Protein AF-A0A1J3E915-F1 (afdb_monomer)

Organism: Noccaea caerulescens (NCBI:txid107243)

Radius of gyration: 21.98 Å; Cα contacts (8 Å, |Δi|>4): 53; chains: 1; bounding box: 56×39×49 Å

Sequence (139 aa):
SVVSYDDNHHLTTGPGLRQSGFDADAVLIFESWMIKHSKVYYSVAEKERRLTIFKDNLRFINNRNAENLGYRLGLTRFADLSLHEYKEVCHGADPKPPKNHVFMSSSDRYKTSAGDVLPKSVDWRNEGAMTEVKDQGHC

Structure (mmCIF, N/CA/C/O backbone):
data_AF-A0A1J3E915-F1
#
_entry.id   AF-A0A1J3E915-F1
#
loop_
_atom_site.group_PDB
_atom_site.id
_atom_site.type_symbol
_atom_site.label_atom_id
_atom_site.label_alt_id
_atom_site.label_comp_id
_atom_site.label_asym_id
_atom_site.label_entity_id
_atom_site.label_seq_id
_atom_site.pdbx_PDB_ins_code
_atom_site.Cartn_x
_atom_site.Cartn_y
_atom_site.Cartn_z
_atom_site.occupancy
_atom_site.B_iso_or_equiv
_atom_site.auth_seq_id
_atom_site.auth_comp_id
_atom_site.auth_asym_id
_atom_site.auth_atom_id
_atom_site.pdbx_PDB_model_num
ATOM 1 N N . SER A 1 1 ? 7.877 11.953 2.537 1.00 55.41 1 SER A N 1
ATOM 2 C CA . SER A 1 1 ? 8.887 10.875 2.693 1.00 55.41 1 SER A CA 1
ATOM 3 C C . SER A 1 1 ? 8.403 9.912 3.767 1.00 55.41 1 SER A C 1
ATOM 5 O O . SER A 1 1 ? 7.663 10.375 4.624 1.00 55.41 1 SER A O 1
ATOM 7 N N . VAL A 1 2 ? 8.804 8.630 3.756 1.00 58.03 2 VAL A N 1
ATOM 8 C CA . VAL A 1 2 ? 8.491 7.662 4.839 1.00 58.03 2 VAL A CA 1
ATOM 9 C C . VAL A 1 2 ? 8.958 8.187 6.203 1.00 58.03 2 VAL A C 1
ATOM 11 O O . VAL A 1 2 ? 8.272 8.012 7.196 1.00 58.03 2 VAL A O 1
ATOM 14 N N . VAL A 1 3 ? 10.061 8.939 6.228 1.00 57.59 3 VAL A N 1
ATOM 15 C CA . VAL A 1 3 ? 10.569 9.614 7.436 1.00 57.59 3 VAL A CA 1
ATOM 16 C C . VAL A 1 3 ? 9.555 10.623 7.998 1.00 57.59 3 VAL A C 1
ATOM 18 O O . VAL A 1 3 ? 9.281 10.641 9.186 1.00 57.59 3 VAL A O 1
ATOM 21 N N . SER A 1 4 ? 8.901 11.390 7.123 1.00 60.97 4 SER A N 1
ATOM 22 C CA . SER A 1 4 ? 7.900 12.396 7.512 1.00 60.97 4 SER A CA 1
ATOM 23 C C . SER A 1 4 ? 6.553 11.789 7.935 1.00 60.97 4 SER A C 1
ATOM 25 O O . SER A 1 4 ? 5.726 12.506 8.503 1.00 60.97 4 SER A O 1
ATOM 27 N N . TYR A 1 5 ? 6.315 10.506 7.644 1.00 64.56 5 TYR A N 1
ATOM 28 C CA . TYR A 1 5 ? 5.147 9.783 8.143 1.00 64.56 5 TYR A CA 1
ATOM 29 C C . TYR A 1 5 ? 5.302 9.491 9.642 1.00 64.56 5 TYR A C 1
ATOM 31 O O . TYR A 1 5 ? 4.393 9.817 10.399 1.00 64.56 5 TYR A O 1
ATOM 39 N N . ASP A 1 6 ? 6.465 8.983 10.074 1.00 64.44 6 ASP A N 1
ATOM 40 C CA . ASP A 1 6 ? 6.742 8.676 11.489 1.00 64.44 6 ASP A CA 1
ATOM 41 C C . ASP A 1 6 ? 6.664 9.933 12.374 1.00 64.44 6 ASP A C 1
ATOM 43 O O . ASP A 1 6 ? 6.024 9.904 13.424 1.00 64.44 6 ASP A O 1
ATOM 47 N N . ASP A 1 7 ? 7.210 11.064 11.910 1.00 62.97 7 ASP A N 1
ATOM 48 C CA . ASP A 1 7 ? 7.213 12.327 12.668 1.00 62.97 7 ASP A CA 1
ATOM 49 C C . ASP A 1 7 ? 5.796 12.868 12.961 1.00 62.97 7 ASP A C 1
ATOM 51 O O . ASP A 1 7 ? 5.586 13.580 13.942 1.00 62.97 7 ASP A O 1
ATOM 55 N N . ASN A 1 8 ? 4.807 12.529 12.124 1.00 60.22 8 ASN A N 1
ATOM 56 C CA . ASN A 1 8 ? 3.436 13.050 12.215 1.00 60.22 8 ASN A CA 1
ATOM 57 C C . ASN A 1 8 ? 2.388 11.998 12.608 1.00 60.22 8 ASN A C 1
ATOM 59 O O . ASN A 1 8 ? 1.222 12.354 12.801 1.00 60.22 8 ASN A O 1
ATOM 63 N N . HIS A 1 9 ? 2.782 10.730 12.766 1.00 55.94 9 HIS A N 1
ATOM 64 C CA . HIS A 1 9 ? 1.875 9.617 13.071 1.00 55.94 9 HIS A CA 1
ATOM 65 C C . HIS A 1 9 ? 1.161 9.772 14.430 1.00 55.94 9 HIS A C 1
ATOM 67 O O . HIS A 1 9 ? 0.155 9.121 14.687 1.00 55.94 9 HIS A O 1
ATOM 73 N N . HIS A 1 10 ? 1.653 10.654 15.307 1.00 49.66 10 HIS A N 1
ATOM 74 C CA . HIS A 1 10 ? 1.099 10.884 16.648 1.00 49.66 10 HIS A CA 1
ATOM 75 C C . HIS A 1 10 ? 0.432 12.259 16.836 1.00 49.66 10 HIS A C 1
ATOM 77 O O . HIS A 1 10 ? -0.092 12.536 17.913 1.00 49.66 10 HIS A O 1
ATOM 83 N N . LEU A 1 11 ? 0.461 13.141 15.828 1.00 48.38 11 LEU A N 1
ATOM 84 C CA . LEU A 1 11 ? 0.156 14.571 16.004 1.00 48.38 11 LEU A CA 1
ATOM 85 C C . LEU A 1 11 ? -1.249 15.001 15.547 1.00 48.38 11 LEU A C 1
ATOM 87 O O . LEU A 1 11 ? -1.594 16.176 15.653 1.00 48.38 11 LEU A O 1
ATOM 91 N N . THR A 1 12 ? -2.095 14.094 15.056 1.00 49.66 12 THR A N 1
ATOM 92 C CA . THR A 1 12 ? -3.385 14.454 14.430 1.00 49.66 12 THR A CA 1
ATOM 93 C C . THR A 1 12 ? -4.606 14.331 15.350 1.00 49.66 12 THR A C 1
ATOM 95 O O . THR A 1 12 ? -5.693 13.958 14.912 1.00 49.66 12 THR A O 1
ATOM 98 N N . THR A 1 13 ? -4.471 14.751 16.611 1.00 45.88 13 THR A N 1
ATOM 99 C CA . THR A 1 13 ? -5.613 14.939 17.526 1.00 45.88 13 THR A CA 1
ATOM 100 C C . THR A 1 13 ? -5.800 16.430 17.818 1.00 45.88 13 THR A C 1
ATOM 102 O O . THR A 1 13 ? -5.374 16.937 18.851 1.00 45.88 13 THR A O 1
ATOM 105 N N . GLY A 1 14 ? -6.409 17.156 16.876 1.00 40.22 14 GLY A N 1
ATOM 106 C CA . GLY A 1 14 ? -6.827 18.554 17.043 1.00 40.22 14 GLY A CA 1
ATOM 107 C C . GLY A 1 14 ? -8.357 18.682 16.965 1.00 40.22 14 GLY A C 1
ATOM 108 O O . GLY A 1 14 ? -8.958 18.006 16.129 1.00 40.22 14 GLY A O 1
ATOM 109 N N . PRO A 1 15 ? -9.016 19.503 17.807 1.00 49.34 15 PRO A N 1
ATOM 110 C CA . PRO A 1 15 ? -10.472 19.557 17.879 1.00 49.34 15 PRO A CA 1
ATOM 111 C C . PRO A 1 15 ? -11.056 20.551 16.864 1.00 49.34 15 PRO A C 1
ATOM 113 O O . PRO A 1 15 ? -10.654 21.711 16.816 1.00 49.34 15 PRO A O 1
ATOM 116 N N . GLY A 1 16 ? -12.069 20.134 16.100 1.00 40.09 16 GLY A N 1
ATOM 117 C CA . GLY A 1 16 ? -12.909 21.075 15.355 1.00 40.09 16 GLY A CA 1
ATOM 118 C C . GLY A 1 16 ? -13.807 20.415 14.315 1.00 40.09 16 GLY A C 1
ATOM 119 O O . GLY A 1 16 ? -13.309 19.884 13.333 1.00 40.09 16 GLY A O 1
ATOM 120 N N . LEU A 1 17 ? -15.123 20.484 14.552 1.00 37.94 17 LEU A N 1
ATOM 121 C CA . LEU A 1 17 ? -16.341 20.241 13.742 1.00 37.94 17 LEU A CA 1
ATOM 122 C C . LEU A 1 17 ? -16.301 19.685 12.288 1.00 37.94 17 LEU A C 1
ATOM 124 O O . LEU A 1 17 ? -17.317 19.158 11.850 1.00 37.94 17 LEU A O 1
ATOM 128 N N . ARG A 1 18 ? -15.205 19.770 11.523 1.00 51.53 18 ARG A N 1
ATOM 129 C CA . ARG A 1 18 ? -15.003 19.118 10.211 1.00 51.53 18 ARG A CA 1
ATOM 130 C C . ARG A 1 18 ? -14.482 17.677 10.305 1.00 51.53 18 ARG A C 1
ATOM 132 O O . ARG A 1 18 ? -14.539 16.954 9.315 1.00 51.53 18 ARG A O 1
ATOM 139 N N . GLN A 1 19 ? -14.012 17.258 11.482 1.00 57.09 19 GLN A N 1
ATOM 140 C CA . GLN A 1 19 ? -13.538 15.893 11.740 1.00 57.09 19 GLN A CA 1
ATOM 141 C C . GLN A 1 19 ? -14.650 14.841 11.559 1.00 57.09 19 GLN A C 1
ATOM 143 O O . GLN A 1 19 ? -14.401 13.771 11.015 1.00 57.09 19 GLN A O 1
ATOM 148 N N . SER A 1 20 ? -15.891 15.161 11.950 1.00 60.56 20 SER A N 1
ATOM 149 C CA . SER A 1 20 ? -16.987 14.185 12.062 1.00 60.56 20 SER A CA 1
ATOM 150 C C . SER A 1 20 ? -17.462 13.609 10.724 1.00 60.56 20 SER A C 1
ATOM 152 O O . SER A 1 20 ? -17.768 12.422 10.655 1.00 60.56 20 SER A O 1
ATOM 154 N N . GLY A 1 21 ? -17.500 14.419 9.659 1.00 71.44 21 GLY A N 1
ATOM 155 C CA . GLY A 1 21 ? -17.879 13.960 8.317 1.00 71.44 21 GLY A CA 1
ATOM 156 C C . GLY A 1 21 ? -16.826 13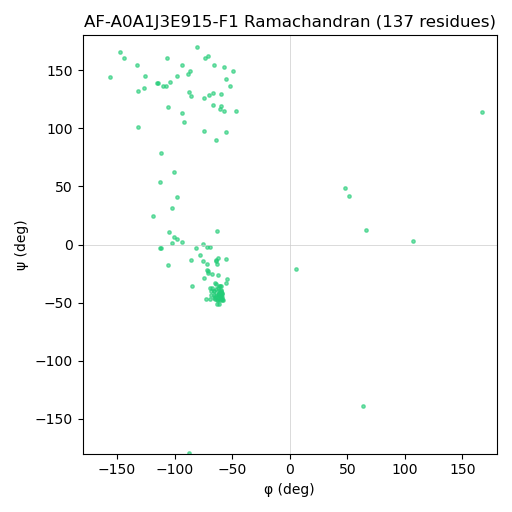.034 7.709 1.00 71.44 21 GLY A C 1
ATOM 157 O O . GLY A 1 21 ? -17.148 11.936 7.269 1.00 71.44 21 GLY A O 1
ATOM 158 N N . PHE A 1 22 ? -15.551 13.431 7.795 1.00 80.19 22 PHE A N 1
ATOM 159 C CA . PHE A 1 22 ? -14.432 12.579 7.385 1.00 80.19 22 PHE A CA 1
ATOM 160 C C . PHE A 1 22 ? -14.400 11.273 8.183 1.00 80.19 22 PHE A C 1
ATOM 162 O O . PHE A 1 22 ? -14.135 10.212 7.629 1.00 80.19 22 PHE A O 1
ATOM 169 N N . ASP A 1 23 ? -14.677 11.341 9.486 1.00 77.19 23 ASP A N 1
ATOM 170 C CA . ASP A 1 23 ? -14.690 10.168 10.348 1.00 77.19 23 ASP A CA 1
ATOM 171 C C . ASP A 1 23 ? -15.805 9.185 9.986 1.00 77.19 23 ASP A C 1
ATOM 173 O O . ASP A 1 23 ? -15.550 7.981 10.004 1.00 77.19 23 ASP A O 1
ATOM 177 N N . ALA A 1 24 ? -17.002 9.669 9.642 1.00 82.00 24 ALA A N 1
ATOM 178 C CA . ALA A 1 24 ? -18.105 8.823 9.191 1.00 82.00 24 ALA A CA 1
ATOM 179 C C . ALA A 1 24 ? -17.784 8.145 7.848 1.00 82.00 24 ALA A C 1
ATOM 181 O O . ALA A 1 24 ? -17.927 6.926 7.722 1.00 82.00 24 ALA A O 1
ATOM 182 N N . ASP A 1 25 ? -17.264 8.907 6.883 1.00 90.00 25 ASP A N 1
ATOM 183 C CA . ASP A 1 25 ? -16.841 8.373 5.586 1.00 90.00 25 ASP A CA 1
ATOM 184 C C . ASP A 1 25 ? -15.713 7.347 5.749 1.00 90.00 25 ASP A C 1
ATOM 186 O O . ASP A 1 25 ? -15.735 6.280 5.136 1.00 90.00 25 ASP A O 1
ATOM 190 N N . ALA A 1 26 ? -14.745 7.619 6.628 1.00 91.88 26 ALA A N 1
ATOM 191 C CA . ALA A 1 26 ? -13.635 6.713 6.885 1.00 91.88 26 ALA A CA 1
ATOM 192 C C . ALA A 1 26 ? -14.086 5.380 7.500 1.00 91.88 26 ALA A C 1
ATOM 194 O O . ALA A 1 26 ? -13.496 4.352 7.176 1.00 91.88 26 ALA A O 1
ATOM 195 N N . VAL A 1 27 ? -15.135 5.367 8.335 1.00 94.50 27 VAL A N 1
ATOM 196 C CA . VAL A 1 27 ? -15.722 4.114 8.842 1.00 94.50 27 VAL A CA 1
ATOM 197 C C . VAL A 1 27 ? -16.338 3.307 7.700 1.00 94.50 27 VAL A C 1
ATOM 199 O O . VAL A 1 27 ? -16.046 2.121 7.577 1.00 94.50 27 VAL A O 1
ATOM 202 N N . LEU A 1 28 ? -17.128 3.932 6.823 1.00 95.62 28 LEU A N 1
ATOM 203 C CA . LEU A 1 28 ? -17.730 3.237 5.677 1.00 95.62 28 LEU A CA 1
ATOM 204 C C . LEU A 1 28 ? -16.666 2.679 4.721 1.00 95.62 28 LEU A C 1
ATOM 206 O O . LEU A 1 28 ? -16.753 1.531 4.276 1.00 95.62 28 LEU A O 1
ATOM 210 N N . ILE A 1 29 ? -15.626 3.470 4.446 1.00 96.12 29 ILE A N 1
ATOM 211 C CA . ILE A 1 29 ? -14.486 3.036 3.637 1.00 96.12 29 ILE A CA 1
ATOM 212 C C . ILE A 1 29 ? -13.776 1.862 4.322 1.00 96.12 29 ILE A C 1
ATOM 214 O O . ILE A 1 29 ? -13.466 0.882 3.645 1.00 96.12 29 ILE A O 1
ATOM 218 N N . PHE A 1 30 ? -13.566 1.914 5.640 1.00 97.00 30 PHE A N 1
ATOM 219 C CA . PHE A 1 30 ? -12.920 0.841 6.395 1.00 97.00 30 PHE A CA 1
ATOM 220 C C . PHE A 1 30 ? -13.693 -0.477 6.318 1.00 97.00 30 PHE A C 1
ATOM 222 O O . PHE A 1 30 ? -13.090 -1.500 6.006 1.00 97.00 30 PHE A O 1
ATOM 229 N N . GLU A 1 31 ? -15.016 -0.469 6.502 1.00 95.94 31 GLU A N 1
ATOM 230 C CA . GLU A 1 31 ? -15.835 -1.687 6.381 1.00 95.94 31 GLU A CA 1
ATOM 231 C C . GLU A 1 31 ? -15.751 -2.281 4.962 1.00 95.94 31 GLU A C 1
ATOM 233 O O . GLU A 1 31 ? -15.541 -3.484 4.790 1.00 95.94 31 GLU A O 1
ATOM 238 N N . SER A 1 32 ? -15.826 -1.439 3.922 1.00 96.75 32 SER A N 1
ATOM 239 C CA . SER A 1 32 ? -15.679 -1.899 2.531 1.00 96.75 32 SER A CA 1
ATOM 240 C C . SER A 1 32 ? -14.283 -2.471 2.248 1.00 96.75 32 SER A C 1
ATOM 242 O O . SER A 1 32 ? -14.131 -3.481 1.554 1.00 96.75 32 SER A O 1
ATOM 244 N N . TRP A 1 33 ? -13.254 -1.852 2.827 1.00 97.81 33 TRP A N 1
ATOM 245 C CA . TRP A 1 33 ? -11.868 -2.277 2.716 1.00 97.81 33 TRP A CA 1
ATOM 246 C C . TRP A 1 33 ? -11.635 -3.603 3.448 1.00 97.81 33 TRP A C 1
ATOM 248 O O . TRP A 1 33 ? -10.965 -4.481 2.903 1.00 97.81 33 TRP A O 1
ATOM 258 N N . MET A 1 34 ? -12.243 -3.797 4.622 1.00 97.50 34 MET A N 1
ATOM 259 C CA . MET A 1 34 ? -12.168 -5.055 5.363 1.00 97.50 34 MET A CA 1
ATOM 260 C C . MET A 1 34 ? -12.709 -6.218 4.533 1.00 97.50 34 MET A C 1
ATOM 262 O O . MET A 1 34 ? -12.052 -7.253 4.444 1.00 97.50 34 MET A O 1
ATOM 266 N N . ILE A 1 35 ? -13.857 -6.030 3.872 1.00 96.56 35 ILE A N 1
ATOM 267 C CA . ILE A 1 35 ? -14.453 -7.046 2.992 1.00 96.56 35 ILE A CA 1
ATOM 268 C C . ILE A 1 35 ? -13.521 -7.337 1.811 1.00 96.56 35 ILE A C 1
ATOM 270 O O . ILE A 1 35 ? -13.223 -8.495 1.527 1.00 96.56 35 ILE A O 1
ATOM 274 N N . LYS A 1 36 ? -13.007 -6.293 1.150 1.00 96.62 36 LYS A N 1
ATOM 275 C CA . LYS A 1 36 ? -12.113 -6.430 -0.010 1.00 96.62 36 LYS A CA 1
ATOM 276 C C . LYS A 1 36 ? -10.819 -7.185 0.311 1.00 96.62 36 LYS A C 1
ATOM 278 O O . LYS A 1 36 ? -10.295 -7.887 -0.550 1.00 96.62 36 LYS A O 1
ATOM 283 N N . HIS A 1 37 ? -10.284 -7.007 1.516 1.00 95.38 37 HIS A N 1
ATOM 284 C CA . HIS A 1 37 ? -9.016 -7.601 1.948 1.00 95.38 37 HIS A CA 1
ATOM 285 C C . HIS A 1 37 ? -9.187 -8.784 2.909 1.00 95.38 37 HIS A C 1
ATOM 287 O O . HIS A 1 37 ? -8.195 -9.233 3.487 1.00 95.38 37 HIS A O 1
ATOM 293 N N . SER A 1 38 ? -10.414 -9.289 3.075 1.00 95.50 38 SER A N 1
ATOM 294 C CA . SER A 1 38 ? -10.754 -10.410 3.962 1.00 95.50 38 SER A CA 1
ATOM 295 C C . SER A 1 38 ? -10.231 -10.233 5.395 1.00 95.50 38 SER A C 1
ATOM 297 O O . SER A 1 38 ? -9.699 -11.164 6.000 1.00 95.50 38 SER A O 1
ATOM 299 N N . LYS A 1 39 ? -10.346 -9.018 5.940 1.00 95.56 39 LYS A N 1
ATOM 300 C CA . LYS A 1 39 ? -9.881 -8.677 7.290 1.00 95.56 39 LYS A CA 1
ATOM 301 C C . LYS A 1 39 ? -10.950 -9.010 8.321 1.00 95.56 39 LYS A C 1
ATOM 303 O O . LYS A 1 39 ? -12.087 -8.554 8.220 1.00 95.56 39 LYS A O 1
ATOM 308 N N . VAL A 1 40 ? -10.557 -9.762 9.344 1.00 94.50 40 VAL A N 1
ATOM 309 C CA . VAL A 1 40 ? -11.401 -10.126 10.486 1.00 94.50 40 VAL A CA 1
ATOM 310 C C . VAL A 1 40 ? -10.613 -9.858 11.763 1.00 94.50 40 VAL A C 1
ATOM 312 O O . VAL A 1 40 ? -9.453 -10.253 11.865 1.00 94.50 40 VAL A O 1
ATOM 315 N N . TYR A 1 41 ? -11.239 -9.188 12.730 1.00 95.69 41 TYR A N 1
ATOM 316 C CA . TYR A 1 41 ? -10.623 -8.852 14.015 1.00 95.69 41 TYR A CA 1
ATOM 317 C C . TYR A 1 41 ? -11.328 -9.591 15.151 1.00 95.69 41 TYR A C 1
ATOM 319 O O . TYR A 1 41 ? -12.552 -9.700 15.161 1.00 95.69 41 TYR A O 1
ATOM 327 N N . TYR A 1 42 ? -10.546 -10.093 16.107 1.00 92.75 42 TYR A N 1
ATOM 328 C CA . TYR A 1 42 ? -11.044 -10.940 17.195 1.00 92.75 42 TYR A CA 1
ATOM 329 C C . TYR A 1 42 ? -11.819 -10.164 18.270 1.00 92.75 42 TYR A C 1
ATOM 331 O O . TYR A 1 42 ? -12.704 -10.716 18.919 1.00 92.75 42 TYR A O 1
ATOM 339 N N . SER A 1 43 ? -11.497 -8.885 18.471 1.00 96.19 43 SER A N 1
ATOM 340 C CA . SER A 1 43 ? -12.123 -8.049 19.493 1.00 96.19 43 SER A CA 1
ATOM 341 C C . SER A 1 43 ? -12.538 -6.691 18.937 1.00 96.19 43 SER A C 1
ATOM 343 O O . SER A 1 43 ? -11.954 -6.180 17.979 1.00 96.19 43 SER A O 1
ATOM 345 N N . VAL A 1 44 ? -13.542 -6.089 19.581 1.00 95.38 44 VAL A N 1
ATOM 346 C CA . VAL A 1 44 ? -13.973 -4.715 19.285 1.00 95.38 44 VAL A CA 1
ATOM 347 C C . VAL A 1 44 ? -12.817 -3.740 19.507 1.00 95.38 44 VAL A C 1
ATOM 349 O O . VAL A 1 44 ? -12.552 -2.916 18.641 1.00 95.38 44 VAL A O 1
ATOM 352 N N . ALA A 1 45 ? -12.064 -3.911 20.598 1.00 95.81 45 ALA A N 1
ATOM 353 C CA . ALA A 1 45 ? -10.899 -3.084 20.902 1.00 95.81 45 ALA A CA 1
ATOM 354 C C . ALA A 1 45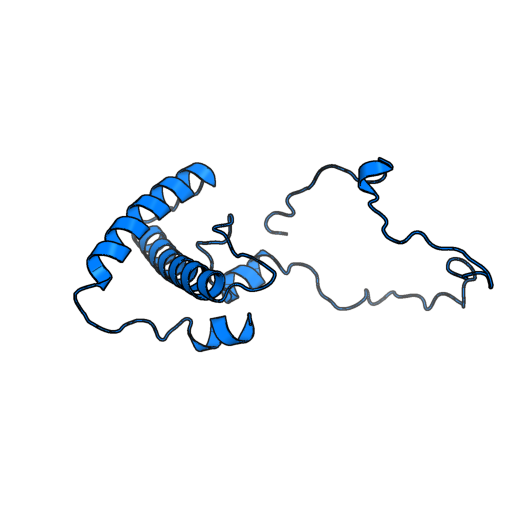 ? -9.822 -3.152 19.802 1.00 95.81 45 ALA A C 1
ATO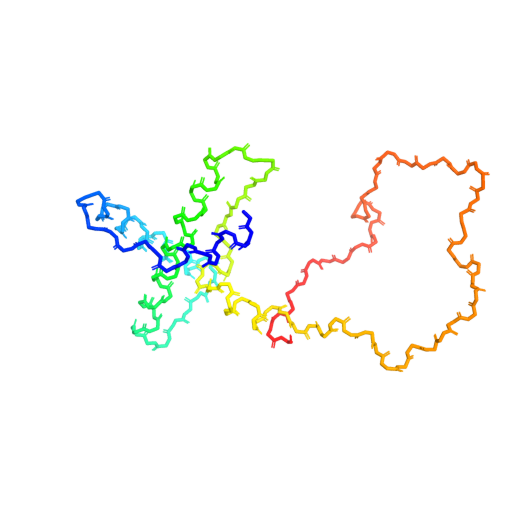M 356 O O . ALA A 1 45 ? -9.257 -2.127 19.424 1.00 95.81 45 ALA A O 1
ATOM 357 N N . GLU A 1 46 ? -9.561 -4.338 19.240 1.00 95.00 46 GLU A N 1
ATOM 358 C CA . GLU A 1 46 ? -8.622 -4.475 18.122 1.00 95.00 46 GLU A CA 1
ATOM 359 C C . GLU A 1 46 ? -9.171 -3.815 16.855 1.00 95.00 46 GLU A C 1
ATOM 361 O O . GLU A 1 46 ? -8.450 -3.078 16.186 1.00 95.00 46 GLU A O 1
ATOM 366 N N . LYS A 1 47 ? -10.459 -4.007 16.544 1.00 95.56 47 LYS A N 1
ATOM 367 C CA . LYS A 1 47 ? -11.096 -3.342 15.398 1.00 95.56 47 LYS A CA 1
ATOM 368 C C . LYS A 1 47 ? -11.018 -1.814 15.518 1.00 95.56 47 LYS A C 1
ATOM 370 O O . LYS A 1 47 ? -10.710 -1.148 14.533 1.00 95.56 47 LYS A O 1
ATOM 375 N N . GLU A 1 48 ? -11.243 -1.256 16.705 1.00 95.56 48 GLU A N 1
ATOM 376 C CA . GLU A 1 48 ? -11.139 0.185 16.973 1.00 95.56 48 GLU A CA 1
ATOM 377 C C . GLU A 1 48 ? -9.704 0.707 16.834 1.00 95.56 48 GLU A C 1
ATOM 379 O O . GLU A 1 48 ? -9.475 1.741 16.196 1.00 95.56 48 GLU A O 1
ATOM 384 N N . ARG A 1 49 ? -8.717 -0.032 17.360 1.00 95.25 49 ARG A N 1
ATOM 385 C CA . ARG A 1 49 ? -7.293 0.279 17.163 1.00 95.25 49 ARG A CA 1
ATOM 386 C C . ARG A 1 49 ? -6.948 0.312 15.671 1.00 95.25 49 ARG A C 1
ATOM 388 O O . ARG A 1 49 ? -6.329 1.264 15.200 1.00 95.25 49 ARG A O 1
ATOM 395 N N . ARG A 1 50 ? -7.379 -0.701 14.917 1.00 96.75 50 ARG A N 1
ATOM 396 C CA . ARG A 1 50 ? -7.117 -0.838 13.474 1.00 96.75 50 ARG A CA 1
ATOM 397 C C . ARG A 1 50 ? -7.798 0.252 12.658 1.00 96.75 50 ARG A C 1
ATOM 399 O O . ARG A 1 50 ? -7.172 0.817 11.768 1.00 96.75 50 ARG A O 1
ATOM 406 N N . LEU A 1 51 ? -9.032 0.608 13.009 1.00 95.38 51 LEU A N 1
ATOM 407 C CA . LEU A 1 51 ? -9.748 1.734 12.416 1.00 95.38 51 LEU A CA 1
ATOM 408 C C . LEU A 1 51 ? -9.021 3.064 12.659 1.00 95.38 51 LEU A C 1
ATOM 410 O O . LEU A 1 51 ? -8.965 3.899 11.760 1.00 95.38 51 LEU A O 1
ATOM 414 N N . THR A 1 52 ? -8.456 3.270 13.850 1.00 94.19 52 THR A N 1
ATOM 415 C CA . THR A 1 52 ? -7.695 4.491 14.166 1.00 94.19 52 THR A CA 1
ATOM 416 C C . THR A 1 52 ? -6.484 4.627 13.243 1.00 94.19 52 THR A C 1
ATOM 418 O O . THR A 1 52 ? -6.362 5.624 12.534 1.00 94.19 52 THR A O 1
ATOM 421 N N . ILE A 1 53 ? -5.674 3.569 13.146 1.00 94.69 53 ILE A N 1
ATOM 422 C CA . ILE A 1 53 ? -4.520 3.505 12.236 1.00 94.69 53 ILE A CA 1
ATOM 423 C C . ILE A 1 53 ? -4.960 3.697 10.777 1.00 94.69 53 ILE A C 1
ATOM 425 O O . ILE A 1 53 ? -4.339 4.435 10.013 1.00 94.69 53 ILE A O 1
ATOM 429 N N . PHE A 1 54 ? -6.069 3.072 10.384 1.00 95.62 54 PHE A N 1
ATOM 430 C CA . PHE A 1 54 ? -6.618 3.196 9.039 1.00 95.62 54 PHE A CA 1
ATOM 431 C C . PHE A 1 54 ? -7.014 4.634 8.692 1.00 95.62 54 PHE A C 1
ATOM 433 O O . PHE A 1 54 ? -6.720 5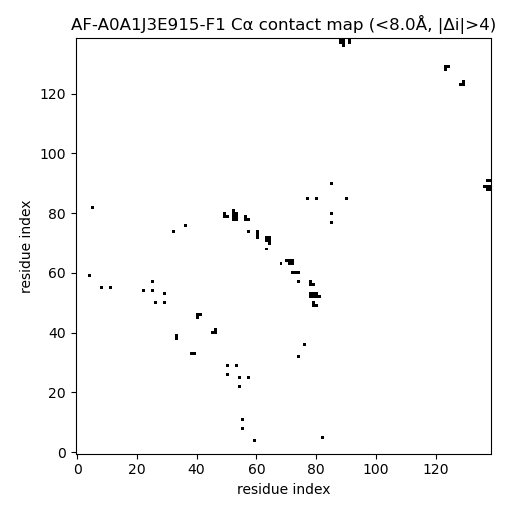.105 7.593 1.00 95.62 54 PHE A O 1
ATOM 440 N N . LYS A 1 55 ? -7.651 5.355 9.621 1.00 93.81 55 LYS A N 1
ATOM 441 C CA . LYS A 1 55 ? -8.005 6.770 9.443 1.00 93.81 55 LYS A CA 1
ATOM 442 C C . LYS A 1 55 ? -6.767 7.638 9.248 1.00 93.81 55 LYS A C 1
ATOM 444 O O . LYS A 1 55 ? -6.774 8.514 8.381 1.00 93.81 55 LYS A O 1
ATOM 449 N N . ASP A 1 56 ? -5.713 7.381 10.014 1.00 91.50 56 ASP A N 1
ATOM 450 C CA . ASP A 1 56 ? -4.442 8.096 9.889 1.00 91.50 56 ASP A CA 1
ATOM 451 C C . ASP A 1 56 ? -3.782 7.824 8.535 1.00 91.50 56 ASP A C 1
ATOM 453 O O . ASP A 1 56 ? -3.413 8.759 7.817 1.00 91.50 56 ASP A O 1
ATOM 457 N N . ASN A 1 57 ? -3.748 6.560 8.113 1.00 94.00 57 ASN A N 1
ATOM 458 C CA . ASN A 1 57 ? -3.260 6.163 6.796 1.00 94.00 57 ASN A CA 1
ATOM 459 C C . ASN A 1 57 ? -4.074 6.782 5.655 1.00 94.00 57 ASN A C 1
ATOM 461 O O . ASN A 1 57 ? -3.503 7.266 4.677 1.00 94.00 57 ASN A O 1
ATOM 465 N N . LEU A 1 58 ? -5.400 6.831 5.780 1.00 93.69 58 LEU A N 1
ATOM 466 C CA . LEU A 1 58 ? -6.276 7.453 4.790 1.00 93.69 58 LEU A CA 1
ATOM 467 C C . LEU A 1 58 ? -6.026 8.964 4.681 1.00 93.69 58 LEU A C 1
ATOM 469 O O . LEU A 1 58 ? -5.926 9.489 3.569 1.00 93.69 58 LEU A O 1
ATOM 473 N N . ARG A 1 59 ? -5.864 9.664 5.814 1.00 92.06 59 ARG A N 1
ATOM 474 C CA . ARG A 1 59 ? -5.472 11.086 5.831 1.00 92.06 59 ARG A CA 1
ATOM 475 C C . ARG A 1 59 ? -4.131 11.297 5.142 1.00 92.06 59 ARG A C 1
ATOM 477 O O . ARG A 1 59 ? -4.013 12.178 4.291 1.00 92.06 59 ARG A O 1
ATOM 484 N N . PHE A 1 60 ? -3.141 10.470 5.469 1.00 91.25 60 PHE A N 1
ATOM 485 C CA . PHE A 1 60 ? -1.819 10.538 4.858 1.00 91.25 60 PHE A CA 1
ATOM 486 C C . PHE A 1 60 ? -1.879 10.345 3.338 1.00 91.25 60 PHE A C 1
ATOM 488 O O . PHE A 1 60 ? -1.305 11.142 2.596 1.00 91.25 60 PHE A O 1
ATOM 495 N N . ILE A 1 61 ? -2.621 9.340 2.864 1.00 92.06 61 ILE A N 1
ATOM 496 C CA . ILE A 1 61 ? -2.820 9.072 1.435 1.00 92.06 61 ILE A CA 1
ATOM 497 C C . ILE A 1 61 ? -3.454 10.276 0.736 1.00 92.06 61 ILE A C 1
ATOM 499 O O . ILE A 1 61 ? -2.958 10.698 -0.309 1.00 92.06 61 ILE A O 1
ATOM 503 N N . ASN A 1 62 ? -4.521 10.842 1.304 1.00 91.44 62 ASN A N 1
ATOM 504 C CA . ASN A 1 62 ? -5.221 11.981 0.711 1.00 91.44 62 ASN A CA 1
ATOM 505 C C . ASN A 1 62 ? -4.311 13.208 0.603 1.00 91.44 62 ASN A C 1
ATOM 507 O O . ASN A 1 62 ? -4.201 13.792 -0.474 1.00 91.44 62 ASN A O 1
ATOM 511 N N . ASN A 1 63 ? -3.604 13.545 1.685 1.00 91.00 63 ASN A N 1
ATOM 512 C CA . ASN A 1 63 ? -2.680 14.677 1.707 1.00 91.00 63 ASN A CA 1
ATOM 513 C C . ASN A 1 63 ? -1.539 14.481 0.704 1.00 91.00 63 ASN A C 1
ATOM 515 O O . ASN A 1 63 ? -1.245 15.375 -0.085 1.00 91.00 63 ASN A O 1
ATOM 519 N N . ARG A 1 64 ? -0.935 13.287 0.671 1.00 91.06 64 ARG A N 1
ATOM 520 C CA . ARG A 1 64 ? 0.207 13.010 -0.205 1.00 91.06 64 ARG A CA 1
ATOM 521 C C . ARG A 1 64 ? -0.180 12.971 -1.680 1.00 91.06 64 ARG A C 1
ATOM 523 O O . ARG A 1 64 ? 0.579 13.437 -2.524 1.00 91.06 64 ARG A O 1
ATOM 530 N N . ASN A 1 65 ? -1.359 12.442 -1.997 1.00 92.56 65 ASN A N 1
ATOM 531 C CA . ASN A 1 65 ? -1.870 12.420 -3.366 1.00 92.56 65 ASN A CA 1
ATOM 532 C C . ASN A 1 65 ? -2.277 13.815 -3.864 1.00 92.56 65 ASN A C 1
ATOM 534 O O . ASN A 1 65 ? -2.254 14.044 -5.072 1.00 92.56 65 ASN A O 1
ATOM 538 N N . ALA A 1 66 ? -2.615 14.746 -2.965 1.00 93.19 66 ALA A N 1
ATOM 539 C CA . ALA A 1 66 ? -2.901 16.135 -3.321 1.00 93.19 66 ALA A CA 1
ATOM 540 C C . ALA A 1 66 ? -1.643 16.919 -3.743 1.00 93.19 66 ALA A C 1
ATOM 542 O O . ALA A 1 66 ? -1.752 17.876 -4.503 1.00 93.19 66 ALA A O 1
ATOM 543 N N . GLU A 1 67 ? -0.448 16.487 -3.324 1.00 92.69 67 GLU A N 1
ATOM 544 C CA . GLU A 1 67 ? 0.831 17.098 -3.724 1.00 92.69 67 GLU A CA 1
ATOM 545 C C . GLU A 1 67 ? 1.224 16.817 -5.193 1.00 92.69 67 GLU A C 1
ATOM 547 O O . GLU A 1 67 ? 2.253 17.307 -5.649 1.00 92.69 67 GLU A O 1
ATOM 552 N N . ASN A 1 68 ? 0.429 16.031 -5.936 1.00 87.81 68 ASN A N 1
ATOM 553 C CA . ASN A 1 68 ? 0.640 15.684 -7.350 1.00 87.81 68 ASN A CA 1
ATOM 554 C C . ASN A 1 68 ? 2.073 15.219 -7.672 1.00 87.81 68 ASN A C 1
ATOM 556 O O . ASN A 1 68 ? 2.738 15.688 -8.598 1.00 87.81 68 ASN A O 1
ATOM 560 N N . LEU A 1 69 ? 2.558 14.290 -6.856 1.00 88.12 69 LEU A N 1
ATOM 561 C CA . LEU A 1 69 ? 3.863 13.672 -7.032 1.00 88.12 69 LEU A CA 1
ATOM 562 C C . LEU A 1 69 ? 3.816 12.686 -8.206 1.00 88.12 69 LEU A C 1
ATOM 564 O O . LEU A 1 69 ? 2.756 12.173 -8.557 1.00 88.12 69 LEU A O 1
ATOM 568 N N . GLY A 1 70 ? 4.976 12.335 -8.771 1.00 93.38 70 GLY A N 1
ATOM 569 C CA . GLY A 1 70 ? 5.096 11.314 -9.830 1.00 93.38 70 GLY A CA 1
ATOM 570 C C . GLY A 1 70 ? 4.687 9.887 -9.417 1.00 93.38 70 GLY A C 1
ATOM 571 O O . GLY A 1 70 ? 4.970 8.935 -10.137 1.00 93.38 70 GLY A O 1
ATOM 572 N N . TYR A 1 71 ? 4.055 9.724 -8.253 1.00 92.69 71 TYR A N 1
ATOM 573 C CA . TYR A 1 71 ? 3.476 8.490 -7.744 1.00 92.69 71 TYR A CA 1
ATOM 574 C C . TYR A 1 71 ? 2.193 8.797 -6.968 1.00 92.69 71 TYR A C 1
ATOM 576 O O . TYR A 1 71 ? 1.984 9.910 -6.485 1.00 92.69 71 TYR A O 1
ATOM 584 N N . ARG A 1 72 ? 1.354 7.774 -6.796 1.00 93.50 72 ARG A N 1
ATOM 585 C CA . ARG A 1 72 ? 0.147 7.845 -5.970 1.00 93.50 72 ARG A CA 1
ATOM 586 C C . ARG A 1 72 ? 0.151 6.732 -4.937 1.00 93.50 72 ARG A C 1
ATOM 588 O O . ARG A 1 72 ? 0.606 5.625 -5.209 1.00 93.50 72 ARG A O 1
ATOM 595 N N . LEU A 1 73 ? -0.374 7.038 -3.761 1.00 94.19 73 LEU A N 1
ATOM 596 C CA . LEU A 1 73 ? -0.621 6.078 -2.696 1.00 94.19 73 LEU A CA 1
ATOM 597 C C . LEU A 1 73 ? -2.058 5.559 -2.774 1.00 94.19 73 LEU A C 1
ATOM 599 O O . LEU A 1 73 ? -2.955 6.246 -3.270 1.00 94.19 73 LEU A O 1
ATOM 603 N N . GLY A 1 74 ? -2.283 4.356 -2.255 1.00 93.69 74 GLY A N 1
ATOM 604 C CA . GLY A 1 74 ? -3.598 3.730 -2.200 1.00 93.69 74 GLY 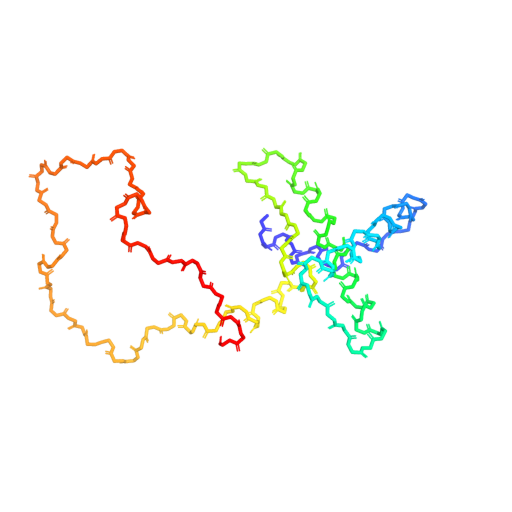A CA 1
ATOM 605 C C . GLY A 1 74 ? -3.761 2.853 -0.965 1.00 93.69 74 GLY A C 1
ATOM 606 O O . GLY A 1 74 ? -2.787 2.512 -0.295 1.00 93.69 74 GLY A O 1
ATOM 607 N N . LEU A 1 75 ? -5.008 2.484 -0.676 1.00 95.00 75 LEU A N 1
ATOM 608 C CA . LEU A 1 75 ? -5.350 1.583 0.420 1.00 95.00 75 LEU A CA 1
ATOM 609 C C . LEU A 1 75 ? -4.982 0.146 0.038 1.00 95.00 75 LEU A C 1
ATOM 611 O O . LEU A 1 75 ? -5.711 -0.528 -0.690 1.00 95.00 75 LEU A O 1
ATOM 615 N N . THR A 1 76 ? -3.820 -0.302 0.502 1.00 94.38 76 THR A N 1
ATOM 616 C CA . THR A 1 76 ? -3.341 -1.678 0.323 1.00 94.38 76 THR A CA 1
ATOM 617 C C . THR A 1 76 ? -3.847 -2.577 1.455 1.00 94.38 76 THR A C 1
ATOM 619 O O . THR A 1 76 ? -4.522 -2.120 2.378 1.00 94.38 76 THR A O 1
ATOM 622 N N . ARG A 1 77 ? -3.479 -3.865 1.441 1.00 92.88 77 ARG A N 1
ATOM 623 C CA . ARG A 1 77 ? -3.778 -4.805 2.541 1.00 92.88 77 ARG A CA 1
ATOM 624 C C . ARG A 1 77 ? -3.137 -4.431 3.889 1.00 92.88 77 ARG A C 1
ATOM 626 O O . ARG A 1 77 ? -3.461 -5.050 4.900 1.00 92.88 77 ARG A O 1
ATOM 633 N N . PHE A 1 78 ? -2.214 -3.470 3.875 1.00 93.75 78 PHE A N 1
ATOM 634 C CA . PHE A 1 78 ? -1.460 -2.986 5.031 1.00 93.75 78 PHE A CA 1
ATOM 635 C C . PHE A 1 78 ? -2.014 -1.667 5.583 1.00 93.75 78 PHE A C 1
ATOM 637 O O . PHE A 1 78 ? -1.404 -1.072 6.461 1.00 93.75 78 PHE A O 1
ATOM 644 N N . ALA A 1 79 ? -3.151 -1.185 5.068 1.00 95.12 79 ALA A N 1
ATOM 645 C CA . ALA A 1 79 ? -3.720 0.099 5.471 1.00 95.12 79 ALA A CA 1
ATOM 646 C C . ALA A 1 79 ? -4.163 0.154 6.947 1.00 95.12 79 ALA A C 1
ATOM 648 O O . ALA A 1 79 ? -4.382 1.243 7.461 1.00 95.12 79 ALA A O 1
ATOM 649 N N . ASP A 1 80 ? -4.271 -0.984 7.636 1.00 95.00 80 ASP A N 1
ATOM 650 C CA . ASP A 1 80 ? -4.557 -1.094 9.073 1.00 95.00 80 ASP A CA 1
ATOM 651 C C . ASP A 1 80 ? -3.304 -1.290 9.947 1.00 95.00 80 ASP A C 1
ATOM 653 O O . ASP A 1 80 ? -3.423 -1.522 11.154 1.00 95.00 80 ASP A O 1
ATOM 657 N N . LEU A 1 81 ? -2.111 -1.238 9.352 1.00 93.44 81 LEU A N 1
ATOM 658 C CA . LEU A 1 81 ? -0.840 -1.347 10.059 1.00 93.44 81 LEU A CA 1
ATOM 659 C C . LEU A 1 81 ? -0.183 0.027 10.181 1.00 93.44 81 LEU A C 1
ATOM 661 O O . LEU A 1 81 ? -0.179 0.826 9.242 1.00 93.44 81 LEU A O 1
ATOM 665 N N . SER A 1 82 ? 0.402 0.280 11.346 1.00 91.12 82 SER A N 1
ATOM 666 C CA . SER A 1 82 ? 1.385 1.348 11.514 1.00 91.12 82 SER A CA 1
ATOM 667 C C . SER A 1 82 ? 2.687 0.977 10.803 1.00 91.12 82 SER A C 1
ATOM 669 O O . SER A 1 82 ? 2.944 -0.198 10.528 1.00 91.12 82 SER A O 1
ATOM 671 N N . LEU A 1 83 ? 3.560 1.953 10.540 1.00 87.12 83 LEU A N 1
ATOM 672 C CA . LEU A 1 83 ? 4.850 1.662 9.905 1.00 87.12 83 LEU A CA 1
ATOM 673 C C . LEU A 1 83 ? 5.710 0.701 10.740 1.00 87.12 83 LEU A C 1
ATOM 675 O O . LEU A 1 83 ? 6.419 -0.133 10.179 1.00 87.12 83 LEU A O 1
ATOM 679 N N . HIS A 1 84 ? 5.648 0.807 12.069 1.00 86.56 84 HIS A N 1
ATOM 680 C CA . HIS A 1 84 ? 6.357 -0.110 12.955 1.00 86.56 84 HIS A CA 1
ATOM 681 C C . HIS A 1 84 ? 5.839 -1.544 12.800 1.00 86.56 84 HIS A C 1
ATOM 683 O O . HIS A 1 84 ? 6.624 -2.434 12.499 1.00 86.56 84 HIS A O 1
ATOM 689 N N . GLU A 1 85 ? 4.522 -1.755 12.889 1.00 88.44 85 GLU A N 1
ATOM 690 C CA . GLU A 1 85 ? 3.927 -3.080 12.662 1.00 88.44 85 GLU A CA 1
ATOM 691 C C . GLU A 1 85 ? 4.224 -3.603 11.254 1.00 88.44 85 GLU A C 1
ATOM 693 O O . GLU A 1 85 ? 4.521 -4.778 11.080 1.00 88.44 85 GLU A O 1
ATOM 698 N N . TYR A 1 86 ? 4.187 -2.735 10.241 1.00 88.19 86 TYR A N 1
ATOM 699 C CA . TYR A 1 86 ? 4.527 -3.116 8.875 1.00 88.19 86 TYR A CA 1
ATOM 700 C C . TYR A 1 86 ? 5.964 -3.643 8.767 1.00 88.19 86 TYR A C 1
ATOM 702 O O . TYR A 1 86 ? 6.185 -4.662 8.113 1.00 88.19 86 TYR A O 1
ATOM 710 N N . LYS A 1 87 ? 6.932 -2.977 9.414 1.00 84.50 87 LYS A N 1
ATOM 711 C CA . LYS A 1 87 ? 8.336 -3.415 9.435 1.00 84.50 87 LYS A CA 1
ATOM 712 C C . LYS A 1 87 ? 8.467 -4.798 10.072 1.00 84.50 87 LYS A C 1
ATOM 714 O O . LYS A 1 87 ? 9.071 -5.665 9.456 1.00 84.50 87 LYS A O 1
ATOM 719 N N . GLU A 1 88 ? 7.847 -5.019 11.229 1.00 83.56 88 GLU A N 1
ATOM 720 C CA . GLU A 1 88 ? 7.892 -6.316 11.924 1.00 83.56 88 GLU A CA 1
ATOM 721 C C . GLU A 1 88 ? 7.285 -7.455 11.087 1.00 8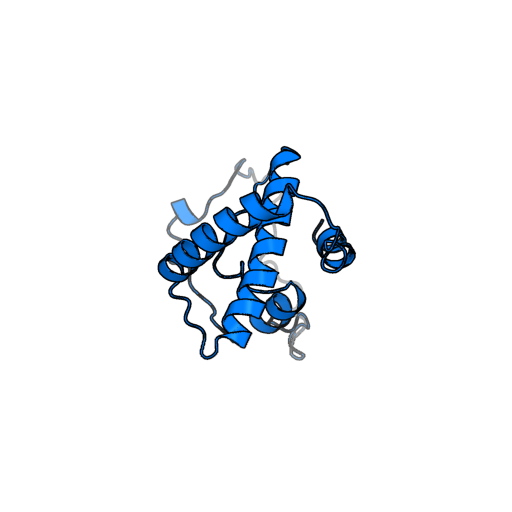3.56 88 GLU A C 1
ATOM 723 O O . GLU A 1 88 ? 7.780 -8.575 11.106 1.00 83.56 88 GLU A O 1
ATOM 728 N N . VAL A 1 89 ? 6.230 -7.169 10.318 1.00 79.81 89 VAL A N 1
ATOM 729 C CA . VAL A 1 89 ? 5.510 -8.181 9.529 1.00 79.81 89 VAL A CA 1
ATOM 730 C C . VAL A 1 89 ? 6.152 -8.454 8.165 1.00 79.81 89 VAL A C 1
ATOM 732 O O . VAL A 1 89 ? 6.097 -9.576 7.670 1.00 79.81 89 VAL A O 1
ATOM 735 N N . CYS A 1 90 ? 6.704 -7.428 7.512 1.00 77.88 90 CYS A N 1
ATOM 736 C CA . CYS A 1 90 ? 7.115 -7.521 6.106 1.00 77.88 90 CYS A CA 1
ATOM 737 C C . CYS A 1 90 ? 8.633 -7.621 5.911 1.00 77.88 90 CYS A C 1
ATOM 739 O O . CYS A 1 90 ? 9.076 -7.998 4.824 1.00 77.88 90 CYS A O 1
ATOM 741 N N . HIS A 1 91 ? 9.444 -7.270 6.914 1.00 71.75 91 HIS A N 1
ATOM 742 C CA . HIS A 1 91 ? 10.905 -7.268 6.807 1.00 71.75 91 HIS A CA 1
ATOM 743 C C . HIS A 1 91 ? 11.507 -8.534 7.450 1.00 71.75 91 HIS A C 1
ATOM 745 O O . HIS A 1 91 ? 12.278 -8.447 8.398 1.00 71.75 91 HIS A O 1
ATOM 751 N N . GLY A 1 92 ? 11.172 -9.715 6.917 1.00 60.25 92 GLY A N 1
ATOM 752 C CA . GLY A 1 92 ? 11.721 -11.006 7.372 1.00 60.25 92 GLY A CA 1
ATOM 753 C C . GLY A 1 92 ? 13.143 -11.325 6.875 1.00 60.25 92 GLY A C 1
ATOM 754 O O . GLY A 1 92 ? 13.766 -12.284 7.324 1.00 60.25 92 GLY A O 1
ATOM 755 N N . ALA A 1 93 ? 13.693 -10.531 5.949 1.00 60.66 93 ALA A N 1
ATOM 756 C CA . ALA A 1 93 ? 15.029 -10.760 5.403 1.00 60.66 93 ALA A CA 1
ATOM 757 C C . ALA A 1 93 ? 16.092 -9.970 6.178 1.00 60.66 93 ALA A C 1
ATOM 759 O O . ALA A 1 93 ? 16.155 -8.742 6.097 1.00 60.66 93 ALA A O 1
ATOM 760 N N . ASP A 1 94 ? 16.964 -10.690 6.884 1.00 59.81 94 ASP A N 1
ATOM 761 C CA . ASP A 1 94 ? 18.174 -10.137 7.486 1.00 59.81 94 ASP A CA 1
ATOM 762 C C . ASP A 1 94 ? 19.051 -9.562 6.346 1.00 59.81 94 ASP A C 1
ATOM 764 O O . ASP A 1 94 ? 19.492 -10.316 5.475 1.00 59.81 94 ASP A O 1
ATOM 768 N N . PRO A 1 95 ? 19.330 -8.245 6.290 1.00 59.53 95 PRO A N 1
ATOM 769 C CA . PRO A 1 95 ? 20.118 -7.644 5.206 1.00 59.53 95 PRO A CA 1
ATOM 770 C C . PRO A 1 95 ? 21.595 -8.063 5.248 1.00 59.53 95 PRO A C 1
ATOM 772 O O . PRO A 1 95 ? 22.398 -7.642 4.414 1.00 59.53 95 PRO A O 1
ATOM 775 N N . LYS A 1 96 ? 21.983 -8.861 6.247 1.00 61.38 96 LYS A N 1
ATOM 776 C CA . LYS A 1 96 ? 23.342 -9.354 6.395 1.00 61.38 96 LYS A CA 1
ATOM 777 C C . LYS A 1 96 ? 23.583 -10.447 5.359 1.00 61.38 96 LYS A C 1
ATOM 779 O O . LYS A 1 96 ? 22.843 -11.431 5.335 1.00 61.38 96 LYS A O 1
ATOM 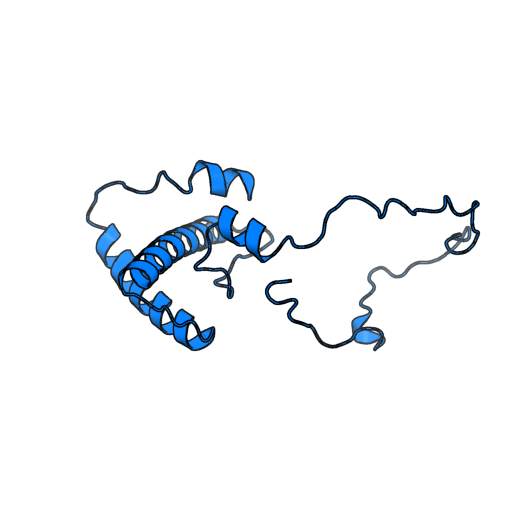784 N N . PRO A 1 97 ? 24.639 -10.324 4.539 1.00 59.06 97 PRO A N 1
ATOM 785 C CA . PRO A 1 97 ? 25.025 -11.413 3.665 1.00 59.06 97 PRO A CA 1
ATOM 786 C C . PRO A 1 97 ? 25.251 -12.672 4.515 1.00 59.06 97 PRO A C 1
ATOM 788 O O . PRO A 1 97 ? 25.771 -12.567 5.636 1.00 59.06 97 PRO A O 1
ATOM 791 N N . PRO A 1 98 ? 24.870 -13.862 4.023 1.00 62.19 98 PRO A N 1
ATOM 792 C CA . PRO A 1 98 ? 25.151 -15.099 4.731 1.00 62.19 98 PRO A CA 1
ATOM 793 C C . PRO A 1 98 ? 26.644 -15.152 5.071 1.00 62.19 98 PRO A C 1
ATOM 795 O O . PRO A 1 98 ? 27.492 -14.842 4.232 1.00 62.19 98 PRO A O 1
ATOM 798 N N . LYS A 1 99 ? 26.974 -15.567 6.303 1.00 60.44 99 LYS A N 1
ATOM 799 C CA . LYS A 1 99 ? 28.360 -15.665 6.815 1.00 60.44 99 LYS A CA 1
ATOM 800 C C . LYS A 1 99 ? 29.277 -16.538 5.939 1.00 60.44 99 LYS A C 1
ATOM 802 O O . LYS A 1 99 ? 30.492 -16.479 6.083 1.00 60.44 99 LYS A O 1
ATOM 807 N N . ASN A 1 100 ? 28.690 -17.295 5.012 1.00 58.44 100 ASN A N 1
ATOM 808 C CA . ASN A 1 100 ? 29.352 -18.173 4.055 1.00 58.44 100 ASN A CA 1
ATOM 809 C C . ASN A 1 100 ? 29.434 -17.558 2.647 1.00 58.44 100 ASN A C 1
ATOM 811 O O . ASN A 1 100 ? 29.394 -18.293 1.660 1.00 58.44 100 ASN A O 1
ATOM 815 N N . HIS A 1 101 ? 29.533 -16.231 2.519 1.00 54.09 101 HIS A N 1
ATOM 816 C CA . HIS A 1 101 ? 29.997 -15.633 1.270 1.00 54.09 101 HIS A CA 1
ATOM 817 C C . HIS A 1 101 ? 31.448 -16.069 1.048 1.00 54.09 101 HIS A C 1
ATOM 819 O O . HIS A 1 101 ? 32.400 -15.433 1.496 1.00 54.09 101 HIS A O 1
ATOM 825 N N . VAL A 1 102 ? 31.613 -17.199 0.362 1.00 57.72 102 VAL A N 1
ATOM 826 C CA . VAL A 1 102 ? 32.868 -17.532 -0.294 1.00 57.72 102 VAL A CA 1
ATOM 827 C C . VAL A 1 102 ? 33.124 -16.362 -1.230 1.00 57.72 102 VAL A C 1
ATOM 829 O O . VAL A 1 102 ? 32.314 -16.103 -2.122 1.00 57.72 102 VAL A O 1
ATOM 832 N N . PHE A 1 103 ? 34.192 -15.604 -0.984 1.00 56.94 103 PHE A N 1
ATOM 833 C CA . PHE A 1 103 ? 34.693 -14.636 -1.948 1.00 56.94 103 PHE A CA 1
ATOM 834 C C . PHE A 1 103 ? 34.949 -15.413 -3.240 1.00 56.94 103 PHE A C 1
ATOM 836 O O . PHE A 1 103 ? 35.951 -16.114 -3.366 1.00 56.94 103 PHE A O 1
ATOM 843 N N . MET A 1 104 ? 33.988 -15.378 -4.165 1.00 60.72 104 MET A N 1
ATOM 844 C CA . MET A 1 104 ? 34.181 -15.940 -5.488 1.00 60.72 104 MET A CA 1
ATOM 845 C C . MET A 1 104 ? 35.359 -15.188 -6.098 1.00 60.72 104 MET A C 1
ATOM 847 O O . MET A 1 104 ? 35.387 -13.955 -6.080 1.00 60.72 104 MET A O 1
ATOM 851 N N . SER A 1 105 ? 36.336 -15.929 -6.617 1.00 67.25 105 SER A N 1
ATOM 852 C CA . SER A 1 105 ? 37.355 -15.361 -7.492 1.00 67.25 105 SER A CA 1
ATOM 853 C C . SER A 1 105 ? 36.681 -14.529 -8.586 1.00 67.25 105 SER A C 1
ATOM 855 O O . SER A 1 105 ? 35.547 -14.816 -8.988 1.00 67.25 105 SER A O 1
ATOM 857 N N . SER A 1 106 ? 37.361 -13.478 -9.053 1.00 70.38 106 SER A N 1
ATOM 858 C CA . SER A 1 106 ? 36.873 -12.638 -10.149 1.00 70.38 106 SER A CA 1
ATOM 859 C C . SER A 1 106 ? 36.380 -13.522 -11.299 1.00 70.38 106 SER A C 1
ATOM 861 O O . SER A 1 106 ? 37.158 -14.281 -11.877 1.00 70.38 106 SER A O 1
ATOM 863 N N . SER A 1 107 ? 35.079 -13.459 -11.575 1.00 73.00 107 SER A N 1
ATOM 864 C CA . SER A 1 107 ? 34.415 -14.270 -12.588 1.00 73.00 107 SER A CA 1
ATOM 865 C C . SER A 1 107 ? 34.046 -13.402 -13.775 1.00 73.00 107 SER A C 1
ATOM 867 O O . SER A 1 107 ? 33.469 -12.327 -13.620 1.00 73.00 107 SER A O 1
ATOM 869 N N . ASP A 1 108 ? 34.291 -13.929 -14.967 1.00 79.62 108 ASP A N 1
ATOM 870 C CA . ASP A 1 108 ? 33.918 -13.283 -16.223 1.00 79.62 108 ASP A CA 1
ATOM 871 C C . ASP A 1 108 ? 32.414 -13.388 -16.526 1.00 79.62 108 ASP A C 1
ATOM 873 O O . ASP A 1 108 ? 31.946 -12.859 -17.529 1.00 79.62 108 ASP A O 1
ATOM 877 N N . ARG A 1 109 ? 31.639 -14.031 -15.640 1.00 79.12 109 ARG A N 1
ATOM 878 C CA . ARG A 1 109 ? 30.202 -14.310 -15.799 1.00 79.12 109 ARG A CA 1
ATOM 879 C C . ARG A 1 109 ? 29.348 -13.070 -16.089 1.00 79.12 109 ARG A C 1
ATOM 881 O O . ARG A 1 109 ? 28.321 -13.208 -16.742 1.00 79.12 109 ARG A O 1
ATOM 888 N N . TYR A 1 110 ? 29.752 -11.895 -15.610 1.00 79.50 110 TYR A N 1
ATOM 889 C CA . TYR A 1 110 ? 29.026 -10.632 -15.806 1.00 79.50 110 TYR A CA 1
ATOM 890 C C . TYR A 1 110 ? 29.852 -9.583 -16.566 1.00 79.50 110 TYR A C 1
ATOM 892 O O . TYR A 1 110 ? 29.634 -8.385 -16.397 1.00 79.50 110 TYR A O 1
ATOM 900 N N . LYS A 1 111 ? 30.835 -10.006 -17.373 1.00 81.62 111 LYS A N 1
ATOM 901 C CA . LYS A 1 111 ? 31.605 -9.073 -18.203 1.00 81.62 111 LYS A CA 1
ATOM 902 C C . LYS A 1 111 ? 30.741 -8.519 -19.332 1.00 81.62 111 LYS A C 1
ATOM 904 O O . LYS A 1 111 ? 30.146 -9.272 -20.091 1.00 81.62 111 LYS A O 1
ATOM 909 N N . THR A 1 112 ? 30.733 -7.199 -19.456 1.00 80.25 112 THR A N 1
ATOM 910 C CA . THR A 1 112 ? 30.172 -6.477 -20.603 1.00 80.25 112 THR A CA 1
ATOM 911 C C . THR A 1 112 ? 31.223 -6.342 -21.700 1.00 80.25 112 THR A C 1
ATOM 913 O O . THR A 1 112 ? 32.415 -6.213 -21.396 1.00 80.25 112 THR A O 1
ATOM 916 N N . SER A 1 113 ? 30.809 -6.317 -22.964 1.00 81.38 113 SER A N 1
ATOM 917 C CA . SER A 1 113 ? 31.714 -6.100 -24.092 1.00 81.38 113 SER A CA 1
ATOM 918 C C . SER A 1 113 ? 31.696 -4.639 -24.544 1.00 81.38 113 SER A C 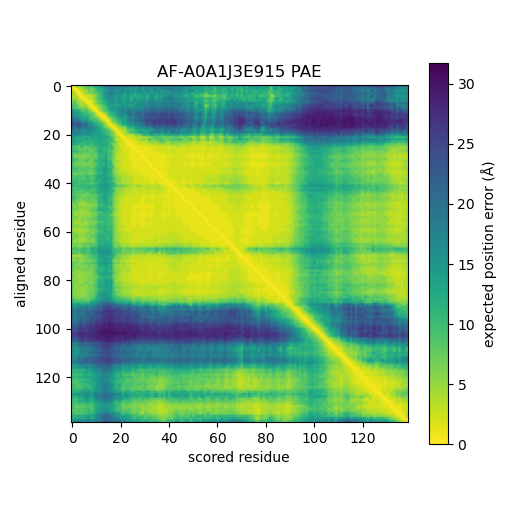1
ATOM 920 O O . SER A 1 113 ? 30.682 -3.943 -24.495 1.00 81.38 113 SER A O 1
ATOM 922 N N . ALA A 1 114 ? 32.854 -4.139 -24.979 1.00 83.12 114 ALA 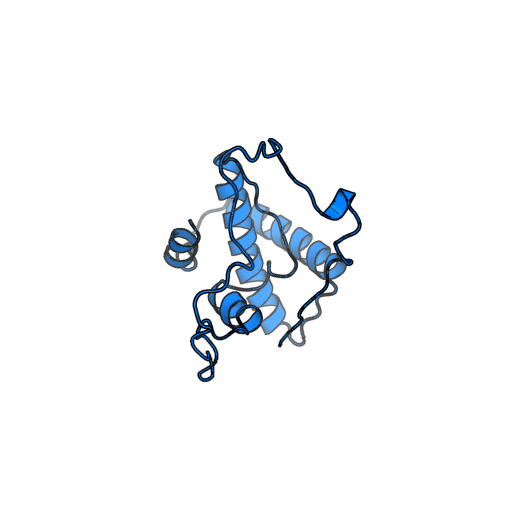A N 1
ATOM 923 C CA . ALA A 1 114 ? 32.927 -2.813 -25.578 1.00 83.12 114 ALA A CA 1
ATOM 924 C C . ALA A 1 114 ? 32.161 -2.822 -26.912 1.00 83.12 114 ALA A C 1
ATOM 926 O O . ALA A 1 114 ? 32.516 -3.576 -27.815 1.00 83.12 114 ALA A O 1
ATOM 927 N N . GLY A 1 115 ? 31.126 -1.986 -27.025 1.00 83.94 115 GLY A N 1
ATOM 928 C CA . GLY A 1 115 ? 30.272 -1.902 -28.217 1.00 83.94 115 GLY A CA 1
ATOM 929 C C . GLY A 1 115 ? 28.874 -2.506 -28.062 1.00 83.94 115 GLY A C 1
ATOM 930 O O . GLY A 1 115 ? 28.114 -2.477 -29.028 1.00 83.94 115 GLY A O 1
ATOM 931 N N . ASP A 1 116 ? 28.508 -3.004 -26.877 1.00 84.75 116 ASP A N 1
ATOM 932 C CA . ASP A 1 116 ? 27.154 -3.502 -26.618 1.00 84.75 116 ASP A CA 1
ATOM 933 C C . ASP A 1 116 ? 26.107 -2.390 -26.824 1.00 84.75 116 ASP A C 1
ATOM 935 O O . ASP A 1 116 ? 26.109 -1.359 -26.146 1.00 84.75 116 ASP A O 1
ATOM 939 N N . VAL A 1 117 ? 25.187 -2.605 -27.769 1.00 87.62 117 VAL A N 1
ATOM 940 C CA . VAL A 1 117 ? 24.040 -1.719 -28.004 1.00 87.62 117 VAL A CA 1
ATOM 941 C C . VAL A 1 117 ? 22.869 -2.229 -27.178 1.00 87.62 117 VAL A C 1
ATOM 943 O O . VAL A 1 117 ? 22.244 -3.235 -27.512 1.00 87.62 117 VAL A O 1
ATOM 946 N N . LEU A 1 118 ? 22.571 -1.530 -26.087 1.00 89.19 118 LEU A N 1
ATOM 947 C CA . LEU A 1 118 ? 21.494 -1.904 -25.179 1.00 89.19 118 LEU A CA 1
ATOM 948 C C . LEU A 1 118 ? 20.151 -1.285 -25.602 1.00 89.19 118 LEU A C 1
ATOM 950 O O . LEU A 1 118 ? 20.112 -0.160 -26.114 1.00 89.19 118 LEU A O 1
ATOM 954 N N . PRO A 1 119 ? 19.030 -1.987 -25.368 1.00 92.25 119 PRO A N 1
ATOM 955 C CA . PRO A 1 119 ? 17.703 -1.431 -25.595 1.00 92.25 119 PRO A CA 1
ATOM 956 C C . PRO A 1 119 ? 17.414 -0.269 -24.633 1.00 92.25 119 PRO A C 1
ATOM 958 O O . PRO A 1 119 ? 17.929 -0.209 -23.519 1.00 92.25 119 PRO A O 1
ATOM 961 N N . LYS A 1 120 ? 16.520 0.639 -25.045 1.00 95.06 120 LYS A N 1
ATOM 962 C CA . LYS A 1 120 ? 16.097 1.787 -24.217 1.00 95.06 120 LYS A CA 1
ATOM 963 C C . LYS A 1 120 ? 15.290 1.380 -22.977 1.00 95.06 120 LYS A C 1
ATOM 965 O O . LYS A 1 120 ? 15.252 2.126 -22.005 1.00 95.06 120 LYS A O 1
ATOM 970 N N . SER A 1 121 ? 14.624 0.228 -23.024 1.00 95.19 121 SER A N 1
ATOM 971 C CA . SER A 1 121 ? 13.818 -0.323 -21.934 1.00 95.19 121 SER A CA 1
ATOM 972 C C . SER A 1 121 ? 13.709 -1.836 -22.083 1.00 95.19 121 SER A C 1
ATOM 974 O O . SER A 1 121 ? 13.586 -2.328 -23.204 1.00 95.19 121 SER A O 1
ATOM 976 N N . VAL A 1 122 ? 13.697 -2.555 -20.963 1.00 93.81 122 VAL A N 1
ATOM 977 C CA . VAL A 1 122 ? 13.496 -4.009 -20.916 1.00 93.81 122 VAL A CA 1
ATOM 978 C C . VAL A 1 122 ? 12.358 -4.315 -19.951 1.00 93.81 122 VAL A C 1
ATOM 980 O O . VAL A 1 122 ? 12.328 -3.774 -18.847 1.00 93.81 122 VAL A O 1
ATOM 983 N N . ASP A 1 123 ? 11.445 -5.195 -20.359 1.00 94.81 123 ASP A N 1
ATOM 984 C CA . ASP A 1 123 ? 10.404 -5.761 -19.501 1.00 94.81 123 ASP A CA 1
ATOM 985 C C . ASP A 1 123 ? 10.373 -7.283 -19.675 1.00 94.81 123 ASP A C 1
ATOM 987 O O . ASP A 1 123 ? 9.827 -7.807 -20.644 1.00 94.81 123 ASP A O 1
ATOM 991 N N . TRP A 1 124 ? 10.962 -7.994 -18.713 1.00 94.25 124 TRP A N 1
ATOM 992 C CA . TRP A 1 124 ? 11.094 -9.454 -18.731 1.00 94.25 124 TRP A CA 1
ATOM 993 C C . TRP A 1 124 ? 9.759 -10.205 -18.682 1.00 94.25 124 TRP A C 1
ATOM 995 O O . TRP A 1 124 ? 9.721 -11.401 -18.970 1.00 94.25 124 TRP A O 1
ATOM 1005 N N . ARG A 1 125 ? 8.651 -9.525 -18.353 1.00 93.19 125 ARG A N 1
ATOM 1006 C CA . ARG A 1 125 ? 7.309 -10.119 -18.436 1.00 93.19 125 ARG A CA 1
ATOM 1007 C C . ARG A 1 125 ? 6.932 -10.443 -19.880 1.00 93.19 125 ARG A C 1
ATOM 1009 O O . ARG A 1 125 ? 6.264 -11.445 -20.110 1.00 93.19 125 ARG A O 1
ATOM 1016 N N . ASN A 1 126 ? 7.404 -9.642 -20.836 1.00 93.31 126 ASN A N 1
ATOM 1017 C CA . ASN A 1 126 ? 7.157 -9.860 -22.264 1.00 93.31 126 ASN A CA 1
ATOM 1018 C C . ASN A 1 126 ? 7.939 -11.062 -22.812 1.00 93.31 126 ASN A C 1
ATOM 1020 O O . ASN A 1 126 ? 7.541 -11.646 -23.812 1.00 93.31 126 ASN A O 1
ATOM 1024 N N . GLU A 1 127 ? 9.014 -11.449 -22.127 1.00 92.69 127 GLU A N 1
ATOM 1025 C CA . GLU A 1 127 ? 9.895 -12.558 -22.506 1.00 92.69 127 GLU A CA 1
ATOM 1026 C C . GLU A 1 127 ? 9.495 -13.888 -21.841 1.00 92.69 127 GLU A C 1
ATOM 1028 O O . GLU A 1 127 ? 10.187 -14.892 -21.982 1.00 92.69 127 GLU A O 1
ATOM 1033 N N . GLY A 1 128 ? 8.412 -13.910 -21.051 1.00 90.25 128 GLY A N 1
ATOM 1034 C CA . GLY A 1 128 ? 7.969 -15.112 -20.333 1.00 90.25 128 GLY A CA 1
ATOM 1035 C C . GLY A 1 128 ? 8.933 -15.589 -19.237 1.00 90.25 128 GLY A C 1
ATOM 1036 O O . GLY A 1 128 ? 8.778 -16.691 -18.717 1.00 90.25 128 GLY A O 1
ATOM 1037 N N . ALA A 1 129 ? 9.914 -14.767 -18.856 1.00 92.06 129 ALA A N 1
ATOM 1038 C CA . ALA A 1 129 ? 10.923 -15.100 -17.849 1.00 92.06 129 ALA A CA 1
ATOM 1039 C C . ALA A 1 129 ? 10.430 -14.917 -16.398 1.00 92.06 129 ALA A C 1
ATOM 1041 O O . ALA A 1 129 ? 11.167 -15.191 -15.451 1.00 92.06 129 ALA A O 1
ATOM 1042 N N . MET A 1 130 ? 9.199 -14.431 -16.211 1.00 92.94 130 MET A N 1
ATOM 1043 C CA . MET A 1 130 ? 8.627 -14.093 -14.906 1.00 92.94 130 MET A CA 1
ATOM 1044 C C . MET A 1 130 ? 7.515 -15.074 -14.532 1.00 92.94 130 MET A C 1
ATOM 1046 O O . MET A 1 130 ? 6.651 -15.386 -15.348 1.00 92.94 130 MET A O 1
ATOM 1050 N N . THR A 1 131 ? 7.500 -15.522 -13.276 1.00 93.19 131 THR A N 1
ATOM 1051 C CA . THR A 1 131 ? 6.349 -16.239 -12.707 1.00 93.19 131 THR A CA 1
ATOM 1052 C C . THR A 1 131 ? 5.263 -15.263 -12.261 1.00 93.19 131 THR A C 1
ATOM 1054 O O . THR A 1 131 ? 5.495 -14.057 -12.159 1.00 93.19 131 THR A O 1
ATOM 1057 N N . GLU A 1 132 ? 4.089 -15.789 -11.914 1.00 94.12 132 GLU A N 1
ATOM 1058 C CA . GLU A 1 132 ? 3.049 -15.005 -11.245 1.00 94.12 132 GLU A CA 1
ATOM 1059 C C . GLU A 1 132 ? 3.552 -14.378 -9.935 1.00 94.12 132 GLU A C 1
ATOM 1061 O O . GLU A 1 132 ? 4.465 -14.890 -9.274 1.00 94.12 132 GLU A O 1
ATOM 1066 N N . VAL A 1 133 ? 2.935 -13.252 -9.566 1.00 92.75 133 VAL A N 1
ATOM 1067 C CA . VAL A 1 133 ? 3.221 -12.542 -8.315 1.00 92.75 133 VAL A CA 1
ATOM 1068 C C . VAL A 1 133 ? 2.774 -13.401 -7.134 1.00 92.75 133 VAL A C 1
ATOM 1070 O O . VAL A 1 133 ? 1.641 -13.874 -7.096 1.00 92.75 133 VAL A O 1
ATOM 1073 N N . LYS A 1 134 ? 3.664 -13.577 -6.154 1.00 91.00 134 LYS A N 1
ATOM 1074 C CA . LYS A 1 134 ? 3.418 -14.370 -4.943 1.00 91.00 134 LYS A CA 1
ATOM 1075 C C . LYS A 1 134 ? 3.227 -13.484 -3.713 1.00 91.00 134 LYS A C 1
ATOM 1077 O O . LYS A 1 134 ? 3.659 -12.334 -3.694 1.00 91.00 134 LYS A O 1
ATOM 1082 N N . ASP A 1 135 ? 2.617 -14.057 -2.679 1.00 86.38 135 ASP A N 1
ATOM 1083 C CA . ASP A 1 135 ? 2.485 -13.469 -1.345 1.00 86.38 135 ASP A CA 1
ATOM 1084 C C . ASP A 1 135 ? 3.449 -14.170 -0.378 1.00 86.38 135 ASP A C 1
ATOM 1086 O O . ASP A 1 135 ? 3.343 -15.379 -0.176 1.00 86.38 135 ASP A O 1
ATOM 1090 N N . GLN A 1 136 ? 4.397 -13.425 0.200 1.00 85.31 136 GLN A N 1
ATOM 1091 C CA . GLN A 1 136 ? 5.371 -13.970 1.156 1.00 85.31 136 GLN A CA 1
ATOM 1092 C C . GLN A 1 136 ? 4.751 -14.310 2.521 1.00 85.31 136 GLN A C 1
ATOM 1094 O O . GLN A 1 136 ? 5.351 -15.045 3.301 1.00 85.31 136 GLN A O 1
ATOM 1099 N N . GLY A 1 137 ? 3.556 -13.791 2.820 1.00 81.38 137 GLY A N 1
ATOM 1100 C CA . GLY A 1 137 ? 2.904 -14.011 4.105 1.00 81.38 137 GLY A CA 1
ATOM 1101 C C . GLY A 1 137 ? 3.690 -13.422 5.281 1.00 81.38 137 GLY A C 1
ATOM 1102 O O . GLY A 1 137 ? 4.186 -12.302 5.207 1.00 81.38 137 GLY A O 1
ATOM 1103 N N . HIS A 1 138 ? 3.742 -14.172 6.382 1.00 68.56 138 HIS A N 1
ATOM 1104 C CA . HIS A 1 138 ? 4.291 -13.769 7.684 1.00 68.56 138 HIS A CA 1
ATOM 1105 C C . HIS A 1 138 ? 5.570 -14.573 8.000 1.00 68.56 138 HIS A C 1
ATOM 1107 O O . HIS A 1 138 ? 5.626 -15.295 8.995 1.00 68.56 138 HIS A O 1
ATOM 1113 N N . CYS A 1 139 ? 6.535 -14.545 7.075 1.00 64.94 139 CYS A N 1
ATOM 1114 C CA . CYS A 1 139 ? 7.760 -15.349 7.116 1.00 64.94 139 CYS A CA 1
ATOM 1115 C C . CYS A 1 139 ? 8.990 -14.513 7.477 1.00 64.94 139 CYS A C 1
ATOM 1117 O O . CYS A 1 139 ? 9.086 -13.371 6.973 1.00 64.94 139 CYS A O 1
#

Mean predicted aligned error: 10.31 Å

Nearest PDB structures (foldseek):
  4qrg-assembly1_A  TM=8.586E-01  e=1.995E-04  Carica papaya
  4qrx-assembly2_C  TM=7.469E-01  e=7.609E-05  Carica papaya
  1pci-assembly1_A  TM=7.957E-01  e=2.365E-04  Carica papaya
  4qrg-assembly2_B  TM=8.303E-01  e=8.231E-04  Carica papaya
  3f75-assembly1_P  TM=9.801E-01  e=3.804E-03  Toxoplasma gondii RH

Solvent-accessible surface area (backbone atoms only — not comparable to full-atom values): 9173 Å² total; per-residue (Å²): 105,78,71,61,46,67,79,48,73,82,68,82,83,76,93,62,90,68,54,60,63,56,50,54,52,44,51,56,51,47,56,56,47,29,63,76,60,72,59,83,67,97,42,70,69,53,44,53,54,30,50,51,38,28,49,52,46,50,52,50,36,54,58,54,45,69,68,69,50,104,61,78,68,77,89,55,93,58,36,54,46,49,73,68,57,43,47,74,46,68,60,58,70,72,87,64,74,66,95,77,68,70,83,71,72,94,66,73,88,80,66,81,66,96,84,74,84,74,76,96,73,84,62,57,68,82,70,68,76,56,78,83,90,81,81,79,71,86,85

Secondary structure (DSSP, 8-state):
-HHHHHHHTT------TTHHHHHHHHHHHHHHHHHHTT---SSHHHHHHHHHHHHHHHHHHHHHHHTT-SS-----TTTTS-HHHHHHHH--S--SPPTT-------GGGPPPTT----S---TTTTT--PPP------

Foldseek 3Di:
DVVVLVVCVPPPPDDDDVVVVLLVVLVVVLVVLCVVLVNDDPDPVLVVLLSSQLSSLVVVQVVVVVVVDPDHDDDDNCSSPDPVRCCQQPVPDDPDDPPPPPVPDDDCPPDDDPPDDDDPDDDCVVVVPDDDDDDPGRD

InterPro domains:
  IPR013201 Cathepsin propeptide inhibitor domain (I29) [PF08246] (30-86)
  IPR013201 Cathepsin propeptide inhibitor domain (I29) [SM00848] (30-86)
  IPR038765 Papain-like cysteine peptidase superfamily [SSF54001] (26-139)

pLDDT: mean 81.68, std 16.18, range [37.94, 97.81]